Protein AF-A0A352DAN5-F1 (afdb_monomer_lite)

Secondary structure (DSSP, 8-state):
----EEEEEEE-TTS-EEEEEEEE-B-TTS-B---BGGGTB-S---SS-----HHHHHHHHHHHHHHHSTTPPPHHHHHHHHHHSS---------------------------HHHHHHHHHHHHHHHHHH-----

Structure (mmCIF, N/CA/C/O backbone):
data_AF-A0A352DAN5-F1
#
_entry.id   AF-A0A352DAN5-F1
#
loop_
_atom_site.group_PDB
_atom_site.id
_atom_site.type_symbol
_atom_site.label_atom_id
_atom_site.label_alt_id
_atom_site.label_comp_id
_atom_site.label_asym_id
_atom_site.label_entity_id
_atom_site.label_seq_id
_atom_site.pdbx_PDB_ins_code
_atom_site.Cartn_x
_atom_site.Cartn_y
_atom_site.Cartn_z
_atom_site.occupancy
_atom_site.B_iso_or_equiv
_atom_site.auth_seq_id
_atom_site.auth_comp_id
_atom_site.auth_asym_id
_atom_site.auth_atom_id
_atom_site.pdbx_PDB_model_num
ATOM 1 N N . PHE A 1 1 ? 7.147 -2.291 -6.836 1.00 78.88 1 PHE A N 1
ATOM 2 C CA . PHE A 1 1 ? 6.598 -2.236 -5.460 1.00 78.88 1 PHE A CA 1
ATOM 3 C C . PHE A 1 1 ? 5.934 -3.553 -5.059 1.00 78.88 1 PHE A C 1
ATOM 5 O O . PHE A 1 1 ? 6.450 -4.206 -4.166 1.00 78.88 1 PHE A O 1
ATOM 12 N N . GLY A 1 2 ? 4.859 -3.999 -5.727 1.00 85.62 2 GLY A N 1
ATOM 13 C CA . GLY A 1 2 ? 4.278 -5.331 -5.467 1.00 85.62 2 GLY A CA 1
ATOM 14 C C . GLY A 1 2 ? 3.644 -5.471 -4.077 1.00 85.62 2 GLY A C 1
ATOM 15 O O . GLY A 1 2 ? 3.797 -6.486 -3.400 1.00 85.62 2 GLY A O 1
ATOM 16 N N . LYS A 1 3 ? 2.951 -4.430 -3.605 1.00 91.44 3 LYS A N 1
ATOM 17 C CA . LYS A 1 3 ? 2.196 -4.490 -2.350 1.00 91.44 3 LYS A CA 1
ATOM 18 C C . LYS A 1 3 ? 0.782 -4.968 -2.644 1.00 91.44 3 LYS A C 1
ATOM 20 O O . LYS A 1 3 ? 0.068 -4.339 -3.412 1.00 91.44 3 LYS A O 1
ATOM 25 N N . ALA A 1 4 ? 0.400 -6.068 -2.008 1.00 92.19 4 ALA A N 1
ATOM 26 C CA . ALA A 1 4 ? -0.897 -6.707 -2.203 1.00 92.19 4 ALA A CA 1
ATOM 27 C C . ALA A 1 4 ? -1.596 -7.016 -0.875 1.00 92.19 4 ALA A C 1
ATOM 29 O O . ALA A 1 4 ? -2.535 -7.792 -0.851 1.00 92.19 4 ALA A O 1
ATOM 30 N N . SER A 1 5 ? -1.116 -6.480 0.247 1.00 93.44 5 SER A N 1
ATOM 31 C CA . SER A 1 5 ? -1.628 -6.786 1.584 1.00 93.44 5 SER A CA 1
ATOM 32 C C . SER A 1 5 ? -2.583 -5.702 2.079 1.00 93.44 5 SER A C 1
ATOM 34 O O . SER A 1 5 ? -2.231 -4.519 2.034 1.00 93.44 5 SER A O 1
ATOM 36 N N . VAL A 1 6 ? -3.721 -6.103 2.640 1.00 94.75 6 VAL A N 1
ATOM 37 C CA . VAL A 1 6 ? -4.631 -5.218 3.381 1.00 94.75 6 VAL A CA 1
ATOM 38 C C . VAL A 1 6 ? -4.270 -5.265 4.856 1.00 94.75 6 VAL A C 1
ATOM 40 O O . VAL A 1 6 ? -4.141 -6.348 5.427 1.00 94.75 6 VAL A O 1
ATOM 43 N N . GLN A 1 7 ? -4.112 -4.094 5.468 1.00 96.56 7 GLN A N 1
ATOM 44 C CA . GLN A 1 7 ? -3.773 -3.963 6.880 1.00 96.56 7 GLN A CA 1
ATOM 45 C C . GLN A 1 7 ? -4.901 -3.265 7.633 1.00 96.56 7 GLN A C 1
ATOM 47 O O . GLN A 1 7 ? -5.442 -2.279 7.141 1.00 96.56 7 GLN A O 1
ATOM 52 N N . SER A 1 8 ? -5.218 -3.770 8.823 1.00 96.94 8 SER A N 1
ATOM 53 C CA . SER A 1 8 ? -6.172 -3.168 9.755 1.00 96.94 8 SER A CA 1
ATOM 54 C C . SER A 1 8 ? -5.481 -2.842 11.077 1.00 96.94 8 SER A C 1
ATOM 56 O O . SER A 1 8 ? -4.543 -3.540 11.472 1.00 96.94 8 SER A O 1
ATOM 58 N N . MET A 1 9 ? -5.923 -1.774 11.742 1.00 96.50 9 MET A N 1
ATOM 59 C CA . MET A 1 9 ? -5.480 -1.415 13.089 1.00 96.50 9 MET A CA 1
ATOM 60 C C . MET A 1 9 ? -6.491 -1.922 14.111 1.00 96.50 9 MET A C 1
ATOM 62 O O . MET A 1 9 ? -7.658 -1.542 14.074 1.00 96.50 9 MET A O 1
ATOM 66 N N . ILE A 1 10 ? -6.027 -2.766 15.025 1.00 96.50 10 ILE A N 1
ATOM 67 C CA . ILE A 1 10 ? -6.820 -3.314 16.123 1.00 96.50 10 ILE A CA 1
ATOM 68 C C . ILE A 1 10 ? -6.357 -2.610 17.403 1.00 96.50 10 ILE A C 1
ATOM 70 O O . ILE A 1 10 ? -5.197 -2.790 17.776 1.00 96.50 10 ILE A O 1
ATOM 74 N N . PRO A 1 11 ? -7.192 -1.783 18.052 1.00 96.44 11 PRO A N 1
ATOM 75 C CA . PRO A 1 11 ? -6.818 -1.103 19.289 1.00 96.44 11 PRO A CA 1
ATOM 76 C C . PRO A 1 11 ? -6.749 -2.085 20.467 1.00 96.44 11 PRO A C 1
ATOM 78 O O . PRO A 1 11 ? -7.505 -3.056 20.521 1.00 96.44 11 PRO A O 1
ATOM 81 N N . LEU A 1 12 ? -5.852 -1.817 21.415 1.00 96.69 12 LEU A N 1
ATOM 82 C CA . LEU A 1 12 ? -5.653 -2.599 22.637 1.00 96.69 12 LEU A CA 1
ATOM 83 C C . LEU A 1 12 ? -6.078 -1.782 23.864 1.00 96.69 12 LEU A C 1
ATOM 85 O O . LEU A 1 12 ? -6.211 -0.557 23.816 1.00 96.69 12 LEU A O 1
ATOM 89 N N . SER A 1 13 ? -6.296 -2.469 24.988 1.00 96.06 13 SER A N 1
ATOM 90 C CA . SER A 1 13 ? -6.760 -1.864 26.246 1.00 96.06 13 SER A CA 1
ATOM 91 C C . SER A 1 13 ? -5.773 -0.862 26.853 1.00 96.06 13 SER A C 1
ATOM 93 O O . SER A 1 13 ? -6.167 0.010 27.621 1.00 96.06 13 SER A O 1
ATOM 95 N N . ASP A 1 14 ? -4.493 -0.967 26.506 1.00 95.75 14 ASP A N 1
ATOM 96 C CA . ASP A 1 14 ? -3.398 -0.118 26.981 1.00 95.75 14 ASP A CA 1
ATOM 97 C C . ASP A 1 14 ? -3.186 1.147 26.125 1.00 95.75 14 ASP A C 1
ATOM 99 O O . ASP A 1 14 ? -2.176 1.832 26.279 1.00 95.75 14 ASP A O 1
ATOM 103 N N . LYS A 1 15 ? -4.141 1.482 25.242 1.00 93.38 15 LYS A N 1
ATOM 104 C CA . LYS A 1 15 ? -4.066 2.578 24.252 1.00 93.38 15 LYS A CA 1
ATOM 105 C C . LYS A 1 15 ? -3.041 2.348 23.131 1.00 93.38 15 LYS A C 1
ATOM 107 O O . LYS A 1 15 ? -2.818 3.258 22.331 1.00 93.38 15 LYS A O 1
ATOM 112 N N . SER A 1 16 ? -2.441 1.161 23.036 1.00 96.00 16 SER A N 1
ATOM 113 C CA . SER A 1 16 ? -1.649 0.757 21.871 1.00 96.00 16 SER A CA 1
ATOM 114 C C . SER A 1 16 ? -2.549 0.217 20.744 1.00 96.00 16 SER A C 1
ATOM 116 O O . SER A 1 16 ? -3.766 0.083 20.902 1.00 96.00 16 SER A O 1
ATOM 118 N N . ALA A 1 17 ? -1.973 -0.065 19.571 1.00 96.19 17 ALA A N 1
ATOM 119 C CA . ALA A 1 17 ? -2.698 -0.659 18.448 1.00 96.19 17 ALA A CA 1
ATOM 120 C C . ALA A 1 17 ? -1.831 -1.666 17.681 1.00 96.19 17 ALA A C 1
ATOM 122 O O . ALA A 1 17 ? -0.659 -1.415 17.396 1.00 96.19 17 ALA A O 1
ATOM 123 N N . LEU A 1 18 ? -2.430 -2.790 17.289 1.00 96.44 18 LEU A N 1
ATOM 124 C CA . LEU A 1 18 ? -1.816 -3.803 16.439 1.00 96.44 18 LEU A CA 1
ATOM 125 C C . LEU A 1 18 ? -2.163 -3.544 14.976 1.00 96.44 18 LEU A C 1
ATOM 127 O O . LEU A 1 18 ? -3.333 -3.551 14.595 1.00 96.44 18 LEU A O 1
ATOM 131 N N . ARG A 1 19 ? -1.144 -3.377 14.128 1.00 96.81 19 ARG A N 1
ATOM 132 C CA . ARG A 1 19 ? -1.329 -3.330 12.674 1.00 96.81 19 ARG A CA 1
ATOM 133 C C . ARG A 1 19 ? -1.192 -4.731 12.091 1.00 96.81 19 ARG A C 1
ATOM 135 O O . ARG A 1 19 ? -0.080 -5.221 11.901 1.00 96.81 19 ARG A O 1
ATOM 142 N N . LEU A 1 20 ? -2.320 -5.358 11.779 1.00 96.38 20 LEU A N 1
ATOM 143 C CA . LEU A 1 20 ? -2.375 -6.738 11.307 1.00 96.38 20 LEU A CA 1
ATOM 144 C C . LEU A 1 20 ? -2.711 -6.803 9.817 1.00 96.38 20 LEU A C 1
ATOM 146 O O . LEU A 1 20 ? -3.587 -6.088 9.336 1.00 96.38 20 LEU A O 1
ATOM 150 N N . THR A 1 21 ? -2.031 -7.683 9.082 1.00 95.31 21 THR A N 1
ATOM 151 C CA . THR A 1 21 ? -2.400 -7.990 7.693 1.00 95.31 21 THR A CA 1
ATOM 152 C C . THR A 1 21 ? -3.531 -9.011 7.690 1.00 95.31 21 THR A C 1
ATOM 154 O O . THR A 1 21 ? -3.322 -10.138 8.125 1.00 95.31 21 THR A O 1
ATOM 157 N N . ILE A 1 22 ? -4.706 -8.623 7.195 1.00 96.06 22 ILE A N 1
ATOM 158 C CA . ILE A 1 22 ? -5.927 -9.446 7.259 1.00 96.06 22 ILE A CA 1
ATOM 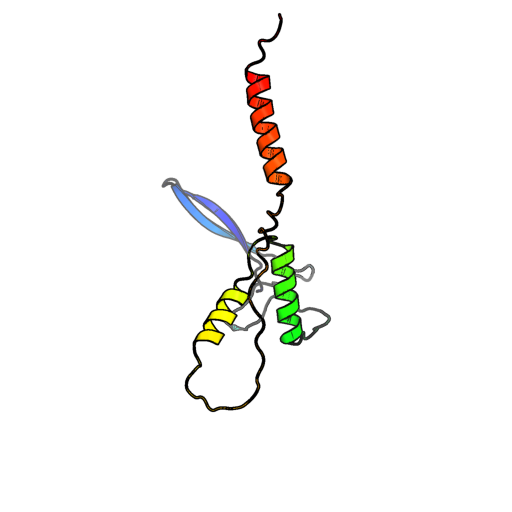159 C C . ILE A 1 22 ? -6.291 -10.102 5.926 1.00 96.06 22 ILE A C 1
ATOM 161 O O . ILE A 1 22 ? -6.995 -11.104 5.905 1.00 96.06 22 ILE A O 1
ATOM 165 N N . ALA A 1 23 ? -5.815 -9.555 4.806 1.00 94.44 23 ALA A N 1
ATOM 166 C CA . ALA A 1 23 ? -6.151 -10.062 3.481 1.00 94.44 23 ALA A CA 1
ATOM 167 C C . ALA A 1 23 ? -5.040 -9.792 2.463 1.00 94.44 23 ALA A C 1
ATOM 169 O O . ALA A 1 23 ? -4.144 -8.967 2.684 1.00 94.44 23 ALA A O 1
ATOM 170 N N . ARG A 1 24 ? -5.125 -10.494 1.330 1.00 93.00 24 ARG A N 1
ATOM 171 C CA . ARG A 1 24 ? -4.266 -10.308 0.159 1.00 93.00 24 ARG A CA 1
ATOM 172 C C . ARG A 1 24 ? -5.112 -10.092 -1.093 1.00 93.00 24 ARG A C 1
ATOM 174 O O . ARG A 1 24 ? -6.130 -10.752 -1.262 1.00 93.00 24 ARG A O 1
ATOM 181 N N . TYR A 1 25 ? -4.665 -9.193 -1.961 1.00 92.69 25 TYR A N 1
ATOM 182 C CA . TYR A 1 25 ? -5.238 -8.974 -3.282 1.00 92.69 25 TYR A CA 1
ATOM 183 C C . TYR A 1 25 ? -4.653 -9.955 -4.296 1.00 92.69 25 TYR A C 1
ATOM 185 O O . TYR A 1 25 ? -3.439 -10.176 -4.341 1.00 92.69 25 TYR A O 1
ATOM 193 N N . TYR A 1 26 ? -5.533 -10.488 -5.136 1.00 92.62 26 TYR A N 1
ATOM 194 C CA . TYR A 1 26 ? -5.210 -11.375 -6.245 1.00 92.62 26 TYR A CA 1
ATOM 195 C C . TYR A 1 26 ? -5.749 -10.774 -7.541 1.00 92.62 26 TYR A C 1
ATOM 197 O O . TYR A 1 26 ? -6.750 -10.055 -7.532 1.00 92.62 26 TYR A O 1
ATOM 205 N N . THR A 1 27 ? -5.081 -11.051 -8.657 1.00 93.31 27 THR A N 1
ATOM 206 C CA . THR A 1 27 ? -5.619 -10.723 -9.983 1.00 93.31 27 THR A CA 1
ATOM 207 C C . THR A 1 27 ? -6.848 -11.591 -10.292 1.00 93.31 27 THR A C 1
ATOM 209 O O . THR A 1 27 ? -7.014 -12.643 -9.671 1.00 93.31 27 THR A O 1
ATOM 212 N N . PRO A 1 28 ? -7.680 -11.235 -11.292 1.00 94.50 28 PRO A N 1
ATOM 213 C CA . PRO A 1 28 ? -8.782 -12.094 -11.745 1.00 94.50 28 PRO A CA 1
ATOM 214 C C . PRO A 1 28 ? -8.338 -13.506 -12.159 1.00 94.50 28 PRO A C 1
ATOM 216 O O . PRO A 1 28 ? -9.086 -14.464 -12.018 1.00 94.50 28 PRO A O 1
ATOM 219 N N . SER A 1 29 ? -7.090 -13.651 -12.611 1.00 92.25 29 SER A N 1
ATOM 220 C CA . SER A 1 29 ? -6.450 -14.937 -12.908 1.00 92.25 29 SER A CA 1
ATOM 221 C C . SER A 1 29 ? -5.956 -15.708 -11.673 1.00 92.25 29 SER A C 1
ATOM 223 O O . SER A 1 29 ? -5.306 -16.739 -11.819 1.00 92.25 29 SER A O 1
ATOM 225 N N . GLY A 1 30 ? -6.205 -15.214 -10.456 1.00 90.19 30 GLY A N 1
ATOM 226 C CA . GLY A 1 30 ? -5.786 -15.847 -9.203 1.00 90.19 30 GLY A CA 1
ATOM 227 C C . GLY A 1 30 ? -4.297 -15.691 -8.868 1.00 90.19 30 GLY A C 1
ATOM 228 O O . GLY A 1 30 ? -3.808 -16.316 -7.928 1.00 90.19 30 GLY A O 1
ATOM 229 N N . ARG A 1 31 ? -3.547 -14.854 -9.597 1.00 89.88 31 ARG A N 1
ATOM 230 C CA . ARG A 1 31 ? -2.121 -14.604 -9.333 1.00 89.88 31 ARG A CA 1
ATOM 231 C C . ARG A 1 31 ? -1.956 -13.589 -8.198 1.00 89.88 31 ARG A C 1
ATOM 233 O O . ARG A 1 31 ? -2.550 -12.513 -8.211 1.00 89.88 31 ARG A O 1
ATOM 240 N N . SER A 1 32 ? -1.090 -13.907 -7.234 1.00 89.06 32 SER A N 1
ATOM 241 C CA . SER A 1 32 ? -0.639 -12.943 -6.224 1.00 89.06 32 SER A CA 1
ATOM 242 C C . SER A 1 32 ? 0.334 -11.947 -6.854 1.00 89.06 32 SER A C 1
ATOM 244 O O . SER A 1 32 ? 1.305 -12.338 -7.503 1.00 89.06 32 SER A O 1
ATOM 246 N N . ILE A 1 33 ? 0.092 -10.655 -6.636 1.00 90.81 33 ILE A N 1
ATOM 247 C CA . ILE A 1 33 ? 1.016 -9.579 -7.037 1.00 90.81 33 ILE A CA 1
ATOM 248 C C . ILE A 1 33 ? 1.961 -9.179 -5.899 1.00 90.81 33 ILE A C 1
ATOM 250 O O . ILE A 1 33 ? 2.739 -8.233 -6.052 1.00 90.81 33 ILE A O 1
ATOM 254 N N . HIS A 1 34 ? 1.884 -9.863 -4.752 1.00 92.12 34 HIS A N 1
ATOM 255 C CA . HIS A 1 34 ? 2.769 -9.587 -3.631 1.00 92.12 34 HIS A CA 1
ATOM 256 C C . HIS A 1 34 ? 4.222 -9.871 -4.017 1.00 92.12 34 HIS A C 1
ATOM 258 O O . HIS A 1 34 ? 4.501 -10.848 -4.707 1.00 92.12 34 HIS A O 1
ATOM 264 N N . ARG A 1 35 ? 5.137 -8.992 -3.611 1.00 89.19 35 ARG A N 1
ATOM 265 C CA . ARG A 1 35 ? 6.554 -9.129 -3.927 1.00 89.19 35 ARG A CA 1
ATOM 266 C C . ARG A 1 35 ? 7.192 -10.212 -3.064 1.00 89.19 35 ARG A C 1
ATOM 268 O O . ARG A 1 35 ? 7.243 -10.077 -1.846 1.00 89.19 35 ARG A O 1
ATOM 275 N N . ASP A 1 36 ? 7.763 -11.208 -3.726 1.00 86.38 36 ASP A N 1
ATOM 276 C CA . ASP A 1 36 ? 8.624 -12.208 -3.111 1.00 86.38 36 ASP A CA 1
ATOM 277 C C . ASP A 1 36 ? 10.083 -11.761 -3.253 1.00 86.38 36 ASP A C 1
ATOM 279 O O . ASP A 1 36 ? 10.690 -11.877 -4.320 1.00 86.38 36 ASP A O 1
ATOM 283 N N . GLU A 1 37 ? 10.668 -11.247 -2.170 1.00 83.69 37 GLU A N 1
ATOM 284 C CA . GLU A 1 37 ? 12.031 -10.689 -2.179 1.00 83.69 37 GLU A CA 1
ATOM 285 C C . GLU A 1 37 ? 13.091 -11.723 -2.572 1.00 83.69 37 GLU A C 1
ATOM 287 O O . GLU A 1 37 ? 13.997 -11.423 -3.343 1.00 83.69 37 GLU A O 1
ATOM 292 N N . LYS A 1 38 ? 12.928 -12.976 -2.128 1.00 85.12 38 LYS A N 1
ATOM 293 C CA . LYS A 1 38 ? 13.866 -14.070 -2.433 1.00 85.12 38 LYS A CA 1
ATOM 294 C C . LYS A 1 38 ? 13.954 -14.395 -3.923 1.00 85.12 38 LYS A C 1
ATOM 296 O O . LYS A 1 38 ? 14.985 -14.871 -4.380 1.00 85.12 38 LYS A O 1
ATOM 301 N N . LYS A 1 39 ? 12.866 -14.185 -4.664 1.00 82.62 39 LYS A N 1
ATOM 302 C CA . LYS A 1 39 ? 12.778 -14.523 -6.091 1.00 82.62 39 LYS A CA 1
ATOM 303 C C . LYS A 1 39 ? 12.782 -13.281 -6.982 1.00 82.62 39 LYS A C 1
ATOM 305 O O . LYS A 1 39 ? 12.682 -13.408 -8.197 1.00 82.62 39 LYS A O 1
ATOM 310 N N . ASN A 1 40 ? 12.844 -12.082 -6.388 1.00 79.06 40 ASN A N 1
ATOM 311 C CA . ASN A 1 40 ? 12.618 -10.802 -7.065 1.00 79.06 40 ASN A CA 1
ATOM 312 C C . ASN A 1 40 ? 11.391 -10.811 -7.997 1.00 79.06 40 ASN A C 1
ATOM 314 O O . ASN A 1 40 ? 11.329 -10.073 -8.976 1.00 79.06 40 ASN A O 1
ATOM 318 N N . THR A 1 41 ? 10.398 -11.644 -7.685 1.00 80.38 41 THR A N 1
ATOM 319 C CA . THR A 1 41 ? 9.199 -11.836 -8.502 1.00 80.38 41 THR A CA 1
ATOM 320 C C . THR A 1 41 ? 8.015 -11.170 -7.812 1.00 80.38 41 THR A C 1
ATOM 322 O O . THR A 1 41 ? 7.964 -11.085 -6.585 1.00 80.38 41 THR A O 1
ATOM 325 N N . GLY A 1 42 ? 7.061 -10.666 -8.590 1.00 85.19 42 GLY A N 1
ATOM 326 C CA . GLY A 1 42 ? 5.847 -10.030 -8.078 1.00 85.19 42 GLY A CA 1
ATOM 327 C C . GLY A 1 42 ? 5.541 -8.715 -8.783 1.00 85.19 42 GLY A C 1
ATOM 328 O O . GLY A 1 42 ? 6.215 -8.325 -9.733 1.00 85.19 42 GLY A O 1
ATOM 329 N N . GLY A 1 43 ? 4.499 -8.027 -8.323 1.00 88.31 43 GLY A N 1
ATOM 330 C CA . GLY A 1 43 ? 3.957 -6.866 -9.019 1.00 88.31 43 GLY A CA 1
ATOM 331 C C . GLY A 1 43 ? 3.225 -7.220 -10.317 1.00 88.31 43 GLY A C 1
ATOM 332 O O . GLY A 1 43 ? 2.972 -8.389 -10.627 1.00 88.31 43 GLY A O 1
ATOM 333 N N . ILE A 1 44 ? 2.859 -6.166 -11.041 1.00 89.12 44 ILE A N 1
ATOM 334 C CA . ILE A 1 44 ? 2.178 -6.229 -12.333 1.00 89.12 44 ILE A CA 1
ATOM 335 C C . ILE A 1 44 ? 3.207 -5.879 -13.402 1.00 89.12 44 ILE A C 1
ATOM 337 O O . ILE A 1 44 ? 3.902 -4.871 -13.285 1.00 89.12 44 ILE A O 1
ATOM 341 N N . THR A 1 45 ? 3.313 -6.737 -14.408 1.00 88.31 45 THR A N 1
ATOM 342 C CA . THR A 1 45 ? 4.126 -6.507 -15.602 1.00 88.31 45 THR A CA 1
ATOM 343 C C . THR A 1 45 ? 3.279 -5.748 -16.619 1.00 88.31 45 THR A C 1
ATOM 345 O O . THR A 1 45 ? 2.169 -6.210 -16.891 1.00 88.31 45 THR A O 1
ATOM 348 N N . PRO A 1 46 ? 3.740 -4.600 -17.142 1.00 90.19 46 PRO A N 1
ATOM 349 C CA . PRO A 1 46 ? 3.022 -3.902 -18.199 1.00 90.19 46 PRO A CA 1
ATOM 350 C C . PRO A 1 46 ? 3.092 -4.713 -19.495 1.00 90.19 46 PRO A C 1
ATOM 352 O O . PRO A 1 46 ? 4.083 -5.394 -19.750 1.00 90.19 46 PRO A O 1
ATOM 355 N N . ASP A 1 47 ? 2.065 -4.603 -20.330 1.00 91.25 47 ASP A N 1
ATOM 356 C CA . ASP A 1 47 ? 2.060 -5.262 -21.640 1.00 91.25 47 ASP A CA 1
ATOM 357 C C . ASP A 1 47 ? 3.072 -4.621 -22.604 1.00 91.25 47 ASP A C 1
ATOM 359 O O . ASP A 1 47 ? 3.629 -5.286 -23.473 1.00 91.25 47 ASP A O 1
ATOM 363 N N . ILE A 1 48 ? 3.335 -3.320 -22.433 1.00 92.69 48 ILE A N 1
ATOM 364 C CA . ILE A 1 48 ? 4.283 -2.547 -23.237 1.00 92.69 48 ILE A CA 1
ATOM 365 C C . ILE A 1 48 ? 5.247 -1.828 -22.295 1.00 92.69 48 ILE A C 1
ATOM 367 O O . ILE A 1 48 ? 4.857 -0.941 -21.533 1.00 92.69 48 ILE A O 1
ATOM 371 N N . GLU A 1 49 ? 6.524 -2.194 -22.363 1.00 89.31 49 GLU A N 1
ATOM 372 C CA . GLU A 1 49 ? 7.584 -1.522 -21.618 1.00 89.31 49 GLU A CA 1
ATOM 373 C C . GLU A 1 49 ? 8.117 -0.321 -22.403 1.00 89.31 49 GLU A C 1
ATOM 375 O O . GLU A 1 49 ? 8.816 -0.465 -23.407 1.00 89.31 49 GLU A O 1
ATOM 380 N N . ILE A 1 50 ? 7.814 0.884 -21.921 1.00 90.00 50 ILE A N 1
ATOM 381 C CA . ILE A 1 50 ? 8.351 2.128 -22.476 1.00 90.00 50 ILE A CA 1
ATOM 382 C C . ILE A 1 50 ? 9.553 2.538 -21.629 1.00 90.00 50 ILE A C 1
ATOM 384 O O . ILE A 1 50 ? 9.410 2.973 -20.487 1.00 90.00 50 ILE A O 1
ATOM 388 N N . LYS A 1 51 ? 10.757 2.396 -22.188 1.00 88.50 51 LYS A N 1
ATOM 389 C CA . LYS A 1 51 ? 11.987 2.849 -21.532 1.00 88.50 51 LYS A CA 1
ATOM 390 C C . LYS A 1 51 ? 12.114 4.354 -21.712 1.00 88.50 51 LYS A C 1
ATOM 392 O O . LYS A 1 51 ? 12.403 4.834 -22.805 1.00 88.50 51 LYS A O 1
ATOM 397 N N . VAL A 1 52 ? 11.882 5.092 -20.635 1.00 87.44 52 VAL A N 1
ATOM 398 C CA . VAL A 1 52 ? 12.048 6.544 -20.624 1.00 87.44 52 VAL A CA 1
ATOM 399 C C . VAL A 1 52 ? 13.538 6.856 -20.444 1.00 87.44 52 VAL A C 1
ATOM 401 O O . VAL A 1 52 ? 14.154 6.332 -19.515 1.00 87.44 52 VAL A O 1
ATOM 404 N N . PRO A 1 53 ? 14.161 7.671 -21.314 1.00 90.50 53 PRO A N 1
ATOM 405 C CA . PRO A 1 53 ? 15.529 8.117 -21.085 1.00 90.50 53 PRO A CA 1
ATOM 406 C C . PRO A 1 53 ? 15.590 9.014 -19.839 1.00 90.50 53 PRO A C 1
ATOM 408 O O . PRO A 1 53 ? 14.675 9.798 -19.585 1.00 90.50 53 PRO A O 1
ATOM 411 N N . LEU A 1 54 ? 16.699 8.940 -19.095 1.00 86.00 54 LEU A N 1
ATOM 412 C CA . LEU A 1 54 ? 16.907 9.645 -17.815 1.00 86.00 54 LEU A CA 1
ATOM 413 C C . LEU A 1 54 ? 16.577 11.147 -17.873 1.00 86.00 54 LEU A C 1
ATOM 415 O O . LEU A 1 54 ? 16.098 11.736 -16.907 1.00 86.00 54 LEU A O 1
ATOM 419 N N . GLU A 1 55 ? 16.837 11.781 -19.013 1.00 86.38 55 GLU A N 1
ATOM 420 C CA . GLU A 1 55 ? 16.601 13.209 -19.219 1.00 86.38 55 GLU A CA 1
ATOM 421 C C . GLU A 1 55 ? 15.109 13.559 -19.310 1.00 86.38 55 GLU A C 1
ATOM 423 O O . GLU A 1 55 ? 14.681 14.607 -18.827 1.00 86.38 55 GLU A O 1
ATOM 428 N N . VAL A 1 56 ? 14.303 12.657 -19.872 1.00 86.44 56 VAL A N 1
ATOM 429 C CA . VAL A 1 56 ? 12.842 12.795 -19.932 1.00 86.44 56 VAL A CA 1
ATOM 430 C C . VAL A 1 56 ? 12.224 12.454 -18.579 1.00 86.44 56 VAL A C 1
ATOM 432 O O . VAL A 1 56 ? 11.328 13.162 -18.130 1.00 86.44 56 VAL A O 1
ATOM 435 N N . GLU A 1 57 ? 12.744 11.443 -17.882 1.00 85.69 57 GLU A N 1
ATOM 436 C CA . GLU A 1 57 ? 12.283 11.073 -16.537 1.00 85.69 57 GLU A CA 1
ATOM 437 C C . GLU A 1 57 ? 12.439 12.236 -15.542 1.00 85.69 57 GLU A C 1
ATOM 439 O O . GLU A 1 57 ? 11.502 12.565 -14.814 1.00 85.69 57 GLU A O 1
ATOM 444 N N . ARG A 1 58 ? 13.580 12.938 -15.578 1.00 85.75 58 ARG A N 1
ATOM 445 C CA . ARG A 1 58 ? 13.807 14.142 -14.759 1.00 85.75 58 ARG A CA 1
ATOM 446 C C . ARG A 1 58 ? 12.802 15.256 -15.044 1.00 85.75 58 ARG A C 1
ATOM 448 O O . ARG A 1 58 ? 12.305 15.867 -14.103 1.00 85.75 58 ARG A O 1
ATOM 455 N N . LYS A 1 59 ? 12.491 15.511 -16.319 1.00 86.38 59 LYS A N 1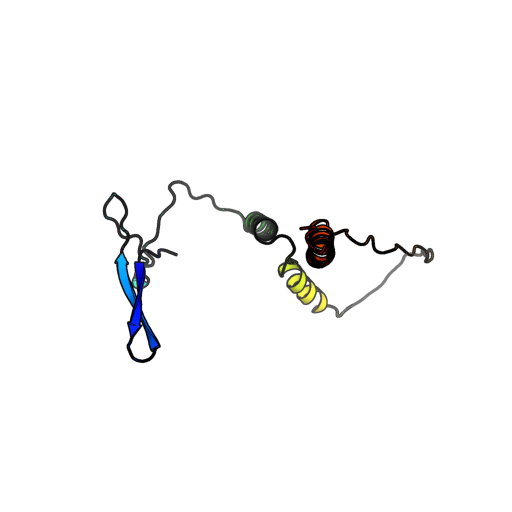
ATOM 456 C CA . LYS A 1 59 ? 11.506 16.532 -16.713 1.00 86.38 59 LYS A CA 1
ATOM 457 C C . LYS A 1 59 ? 10.096 16.168 -16.242 1.00 86.38 59 LYS A C 1
ATOM 459 O O . LYS A 1 59 ? 9.392 17.024 -15.721 1.00 86.38 59 LYS A O 1
ATOM 464 N N . LEU A 1 60 ? 9.709 14.897 -16.369 1.00 86.00 60 LEU A N 1
ATOM 465 C CA . LEU A 1 60 ? 8.408 14.405 -15.905 1.00 86.00 60 LEU A CA 1
ATOM 466 C C . LEU A 1 60 ? 8.256 14.517 -14.383 1.00 86.00 60 LEU A C 1
ATOM 468 O O . LEU A 1 60 ? 7.189 14.894 -13.904 1.00 86.00 60 LEU A O 1
ATOM 472 N N . LEU A 1 61 ? 9.319 14.231 -13.625 1.00 83.88 61 LEU A N 1
ATOM 473 C CA . LEU A 1 61 ? 9.322 14.404 -12.171 1.00 83.88 61 LEU A CA 1
ATOM 474 C C . LEU A 1 61 ? 9.168 15.875 -11.769 1.00 83.88 61 LEU A C 1
ATOM 476 O O . LEU A 1 61 ? 8.331 16.177 -10.924 1.00 83.88 61 LEU A O 1
ATOM 480 N N . GLN A 1 62 ? 9.912 16.785 -12.410 1.00 83.31 62 GLN A N 1
ATOM 481 C CA . GLN A 1 62 ? 9.790 18.232 -12.170 1.00 83.31 62 GLN A CA 1
ATOM 482 C C . GLN A 1 62 ? 8.362 18.726 -12.437 1.00 83.31 62 GLN A C 1
ATOM 484 O O . GLN A 1 62 ? 7.782 19.423 -11.609 1.00 83.31 62 GLN A O 1
ATOM 489 N N . GLN A 1 63 ? 7.768 18.295 -13.552 1.00 83.00 63 GLN A N 1
ATOM 490 C CA . GLN A 1 63 ? 6.394 18.645 -13.905 1.00 83.00 63 GLN A CA 1
ATOM 491 C C . GLN A 1 63 ? 5.368 18.083 -12.902 1.00 83.00 63 GLN A C 1
ATOM 493 O O . GLN A 1 63 ? 4.385 18.746 -12.574 1.00 83.00 63 GLN A O 1
ATOM 498 N N . ALA A 1 64 ? 5.575 16.861 -12.403 1.00 81.50 64 ALA A N 1
ATOM 499 C CA . ALA A 1 64 ? 4.687 16.252 -11.415 1.00 81.50 64 ALA A CA 1
ATOM 500 C C . ALA A 1 64 ? 4.741 16.975 -10.057 1.00 81.50 64 ALA A C 1
ATOM 502 O O . ALA A 1 64 ? 3.701 17.144 -9.419 1.00 81.50 64 ALA A O 1
ATOM 503 N N . GLU A 1 65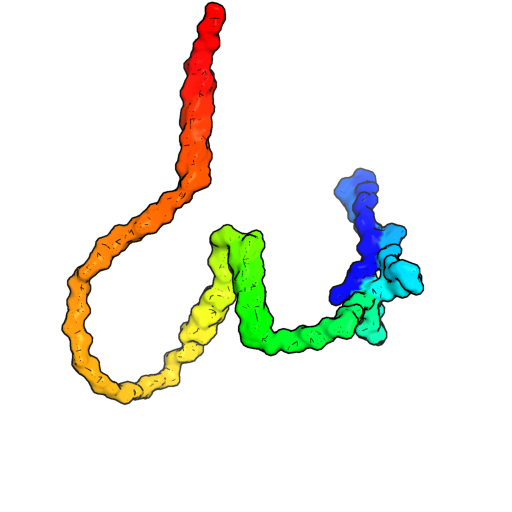 ? 5.923 17.416 -9.620 1.00 75.69 65 GLU A N 1
ATOM 504 C CA . GLU A 1 65 ? 6.077 18.203 -8.390 1.00 75.69 65 GLU A CA 1
ATOM 505 C C . GLU A 1 65 ? 5.364 19.556 -8.486 1.00 75.69 65 GLU A C 1
ATOM 507 O O . GLU A 1 65 ? 4.641 19.928 -7.558 1.00 75.69 65 GLU A O 1
ATOM 512 N N . GLU A 1 66 ? 5.495 20.237 -9.626 1.00 75.00 66 GLU A N 1
ATOM 513 C CA . GLU A 1 66 ? 4.823 21.511 -9.901 1.00 75.00 66 GLU A CA 1
ATOM 514 C C . GLU A 1 66 ? 3.290 21.373 -9.875 1.00 75.00 66 GLU A C 1
ATOM 516 O O . GLU A 1 66 ? 2.596 22.221 -9.314 1.00 75.00 66 GLU A O 1
ATOM 521 N N . PHE A 1 67 ? 2.754 20.274 -10.420 1.00 69.69 67 PHE A N 1
ATOM 522 C CA . PHE A 1 67 ? 1.308 20.051 -10.510 1.00 69.69 67 PHE A CA 1
ATOM 523 C C . PHE A 1 67 ? 0.664 19.622 -9.180 1.00 69.69 67 PHE A C 1
ATOM 525 O O . PHE A 1 67 ? -0.447 20.049 -8.865 1.00 69.69 67 PHE A O 1
ATOM 532 N N . TYR A 1 68 ? 1.327 18.763 -8.395 1.00 66.88 68 TYR A N 1
ATOM 533 C CA . TYR A 1 68 ? 0.755 18.217 -7.153 1.00 66.88 68 TYR A CA 1
ATOM 534 C C . TYR A 1 68 ? 1.006 19.088 -5.917 1.00 66.88 68 TYR A C 1
ATOM 536 O O . TYR A 1 68 ? 0.262 18.981 -4.940 1.00 66.88 68 TYR A O 1
ATOM 544 N N . TYR A 1 69 ? 2.027 19.946 -5.941 1.00 69.62 69 TYR A N 1
ATOM 545 C CA . TYR A 1 69 ? 2.338 20.869 -4.849 1.00 69.62 69 TYR A CA 1
ATOM 546 C C . TYR A 1 69 ? 2.655 22.269 -5.390 1.00 69.62 69 TYR A C 1
ATOM 548 O O . TYR A 1 69 ? 3.793 22.729 -5.250 1.00 69.62 69 TYR A O 1
ATOM 556 N N . PRO A 1 70 ? 1.667 22.971 -5.978 1.00 58.28 70 PRO A N 1
ATOM 557 C CA . PRO A 1 70 ? 1.888 24.325 -6.467 1.00 58.28 70 PRO A CA 1
ATOM 558 C C . PRO A 1 70 ? 2.395 25.211 -5.316 1.00 58.28 70 PRO A C 1
ATOM 560 O O . PRO A 1 70 ? 1.774 25.285 -4.256 1.00 58.28 70 PRO A O 1
ATOM 563 N N . GLY A 1 71 ? 3.561 25.837 -5.506 1.00 63.97 71 GLY A N 1
ATOM 564 C CA . GLY A 1 71 ? 4.169 26.759 -4.538 1.00 63.97 71 GLY A CA 1
ATOM 565 C C . GLY A 1 71 ? 5.219 26.167 -3.589 1.00 63.97 71 GLY A C 1
ATOM 566 O O . GLY A 1 71 ? 5.763 26.909 -2.773 1.00 63.97 71 GLY A O 1
ATOM 567 N N . LYS A 1 72 ? 5.562 24.873 -3.679 1.00 64.00 72 LYS A N 1
ATOM 568 C CA . LYS A 1 72 ? 6.817 24.383 -3.079 1.00 64.00 72 LYS A CA 1
ATOM 569 C C . LYS A 1 72 ? 7.952 24.588 -4.071 1.00 64.00 72 LYS A C 1
ATOM 571 O O . LYS A 1 72 ? 7.935 23.999 -5.146 1.00 64.00 72 LYS A O 1
ATOM 576 N N . GLU A 1 73 ? 8.941 25.396 -3.701 1.00 55.72 73 GLU A N 1
ATOM 577 C CA . GLU A 1 73 ? 10.162 25.513 -4.497 1.00 55.72 73 GLU A CA 1
ATOM 578 C C . GLU A 1 73 ? 10.798 24.122 -4.677 1.00 55.72 73 GLU A C 1
ATOM 580 O O . GLU A 1 73 ? 10.901 23.357 -3.705 1.00 55.72 73 GLU A O 1
ATOM 585 N N . PRO A 1 74 ? 11.190 23.745 -5.907 1.00 56.91 74 PRO A N 1
ATOM 586 C CA . PRO A 1 74 ? 11.749 22.430 -6.162 1.00 56.91 74 PRO A CA 1
ATOM 587 C C . PRO A 1 74 ? 13.082 22.302 -5.423 1.00 56.91 74 PRO A C 1
ATOM 589 O O . PRO A 1 74 ? 14.047 23.005 -5.721 1.00 56.91 74 PRO A O 1
ATOM 592 N N . LYS A 1 75 ? 13.171 21.340 -4.497 1.00 58.47 75 LYS A N 1
ATOM 593 C CA . LYS A 1 75 ? 14.406 21.022 -3.747 1.00 58.47 75 LYS A CA 1
ATOM 594 C C . LYS A 1 75 ? 15.606 20.726 -4.659 1.00 58.47 75 LYS A C 1
ATOM 596 O O . LYS A 1 75 ? 16.753 20.876 -4.247 1.00 58.47 75 LYS A O 1
ATOM 601 N N . ALA A 1 76 ? 15.348 20.344 -5.911 1.00 57.16 76 ALA A N 1
ATOM 602 C CA . ALA A 1 76 ? 16.368 20.137 -6.932 1.00 57.16 76 ALA A CA 1
ATOM 603 C C . ALA A 1 76 ? 17.165 21.415 -7.276 1.00 57.16 76 ALA A C 1
ATOM 605 O O . ALA A 1 76 ? 18.337 21.308 -7.640 1.00 57.16 76 ALA A O 1
ATOM 606 N N . ALA A 1 77 ? 16.572 22.608 -7.141 1.00 54.75 77 ALA A N 1
ATOM 607 C CA . ALA A 1 77 ? 17.280 23.875 -7.336 1.00 54.75 77 ALA A CA 1
ATOM 608 C C . ALA A 1 77 ? 18.319 24.111 -6.224 1.00 54.75 77 ALA A C 1
ATOM 610 O O . ALA A 1 77 ? 19.464 24.452 -6.513 1.00 54.75 77 ALA A O 1
ATOM 611 N N . GLU A 1 78 ? 17.958 23.808 -4.975 1.00 50.00 78 GLU A N 1
ATOM 612 C CA . GLU A 1 78 ? 18.822 23.956 -3.796 1.00 50.00 78 GLU A CA 1
ATOM 613 C C . GLU A 1 78 ? 20.030 22.993 -3.834 1.00 50.00 78 GLU A C 1
ATOM 615 O O . GLU A 1 78 ? 21.151 23.329 -3.440 1.00 50.00 78 GLU A O 1
ATOM 620 N N . GLU A 1 79 ? 19.824 21.778 -4.351 1.00 53.75 79 GLU A N 1
ATOM 621 C CA . GLU A 1 79 ? 20.870 20.753 -4.459 1.00 53.75 79 GLU A CA 1
ATOM 622 C C . GLU A 1 79 ? 21.818 20.998 -5.651 1.00 53.75 79 GLU A C 1
ATOM 624 O O . GLU A 1 79 ? 23.024 20.733 -5.565 1.00 53.75 79 GLU A O 1
ATOM 629 N N . ALA A 1 80 ? 21.300 21.561 -6.750 1.00 55.75 80 ALA A N 1
ATOM 630 C CA . ALA A 1 80 ? 22.101 22.006 -7.890 1.00 55.75 80 ALA A CA 1
ATOM 631 C C . ALA A 1 80 ? 22.957 23.240 -7.550 1.00 55.75 80 ALA A C 1
ATOM 633 O O . ALA A 1 80 ? 24.087 23.358 -8.032 1.00 55.75 80 ALA A O 1
ATOM 634 N N . GLU A 1 81 ? 22.463 24.127 -6.685 1.00 54.97 81 GLU A N 1
ATOM 635 C CA . GLU A 1 81 ? 23.204 25.297 -6.212 1.00 54.97 81 GLU A CA 1
ATOM 636 C C . GLU A 1 81 ? 24.348 24.903 -5.260 1.00 54.97 81 GLU A C 1
ATOM 638 O O . GLU A 1 81 ? 25.483 25.356 -5.434 1.00 54.97 81 GLU A O 1
ATOM 643 N N . LYS A 1 82 ? 24.117 23.945 -4.348 1.00 53.28 82 LYS A N 1
ATOM 644 C CA . LYS A 1 82 ? 25.169 23.392 -3.468 1.00 53.28 82 LYS A CA 1
ATOM 645 C C . LYS A 1 82 ? 26.286 22.679 -4.235 1.00 53.28 82 LYS A C 1
ATOM 647 O O . LYS A 1 82 ? 27.448 22.789 -3.848 1.00 53.28 82 LYS A O 1
ATOM 652 N N . LYS A 1 83 ? 25.976 22.006 -5.350 1.00 51.09 83 LYS A N 1
ATOM 653 C CA . LYS A 1 83 ? 27.001 21.405 -6.230 1.00 51.09 83 LYS A CA 1
ATOM 654 C C . LYS A 1 83 ? 27.791 22.442 -7.033 1.00 51.09 83 LYS A C 1
ATOM 656 O O . LYS A 1 83 ? 28.949 22.196 -7.347 1.00 51.09 83 LYS A O 1
ATOM 661 N N . ARG A 1 84 ? 27.208 23.608 -7.327 1.00 47.78 84 ARG A N 1
ATOM 662 C CA . ARG A 1 84 ? 27.881 24.706 -8.045 1.00 47.78 84 ARG A CA 1
ATOM 663 C C . ARG A 1 84 ? 28.833 25.533 -7.175 1.00 47.78 84 ARG A C 1
ATOM 665 O O . ARG A 1 84 ? 29.727 26.172 -7.725 1.00 47.78 84 ARG A O 1
ATOM 672 N N . LEU A 1 85 ? 28.680 25.519 -5.849 1.00 44.75 85 LEU A N 1
ATOM 673 C CA . LEU A 1 85 ? 29.579 26.226 -4.923 1.00 44.75 85 LEU A CA 1
ATOM 674 C C . LEU A 1 85 ? 30.805 25.411 -4.460 1.00 44.75 85 LEU A C 1
ATOM 676 O O . LEU A 1 85 ? 31.676 25.974 -3.804 1.00 44.75 85 LEU A O 1
ATOM 680 N N . GLY A 1 86 ? 30.903 24.120 -4.799 1.00 41.44 86 GLY A N 1
ATOM 681 C CA . GLY A 1 86 ? 31.979 23.233 -4.330 1.00 41.44 86 GLY A CA 1
ATOM 682 C C . GLY A 1 86 ? 33.259 23.202 -5.175 1.00 41.44 86 GLY A C 1
ATOM 683 O O . GLY A 1 86 ? 34.221 22.560 -4.769 1.00 41.44 86 GLY A O 1
ATOM 684 N N . GLU A 1 87 ? 33.304 23.868 -6.331 1.00 41.44 87 GLU A N 1
ATOM 6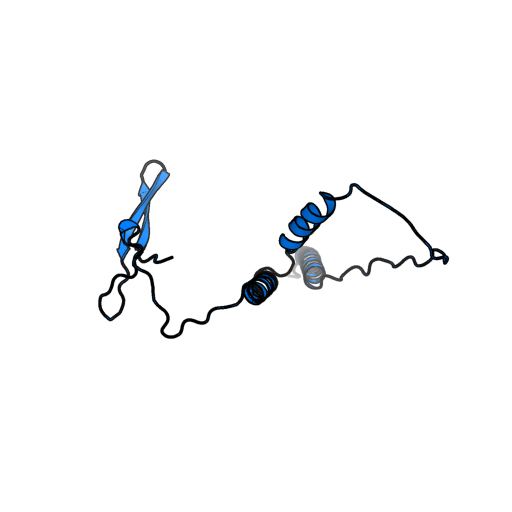85 C CA . GLU A 1 87 ? 34.408 23.698 -7.285 1.00 41.44 87 GLU A CA 1
ATOM 686 C C . GLU A 1 87 ? 34.840 25.042 -7.893 1.00 41.44 87 GLU A C 1
ATOM 688 O O . GLU A 1 87 ? 34.424 25.432 -8.982 1.00 41.44 87 GLU A O 1
ATOM 693 N N . LYS A 1 88 ? 35.671 25.794 -7.157 1.00 31.88 88 LYS A N 1
ATOM 694 C CA . LYS A 1 88 ? 36.457 26.915 -7.700 1.00 31.88 88 LYS A CA 1
ATOM 695 C C . LYS A 1 88 ? 37.844 26.978 -7.052 1.00 31.88 88 LYS A C 1
ATOM 697 O O . LYS A 1 88 ? 38.057 27.716 -6.097 1.00 31.88 88 LYS A O 1
ATOM 702 N N . THR A 1 89 ? 38.807 26.287 -7.653 1.00 26.64 89 THR A N 1
ATOM 703 C CA . THR A 1 89 ? 40.225 26.678 -7.623 1.00 26.64 89 THR A CA 1
ATOM 704 C C . THR A 1 89 ? 40.826 26.487 -9.009 1.00 26.64 89 THR A C 1
ATOM 706 O O . THR A 1 89 ? 41.165 25.378 -9.402 1.00 26.64 89 THR A O 1
ATOM 709 N N . SER A 1 90 ? 40.925 27.592 -9.751 1.00 28.97 90 SER A N 1
ATOM 710 C CA . SER A 1 90 ? 42.047 28.010 -10.615 1.00 28.97 90 SER A CA 1
ATOM 711 C C . SER A 1 90 ? 41.541 28.967 -11.706 1.00 28.97 90 SER A C 1
ATOM 713 O O . SER A 1 90 ? 40.586 28.689 -12.422 1.00 28.97 90 SER A O 1
ATOM 715 N N . VAL A 1 91 ? 42.161 30.147 -11.770 1.00 31.33 91 VAL A N 1
ATOM 716 C CA . VAL A 1 91 ? 42.012 31.169 -12.828 1.00 31.33 91 VAL A CA 1
ATOM 717 C C . VAL A 1 91 ? 43.201 30.989 -13.792 1.00 31.33 91 VAL A C 1
ATOM 719 O O . VAL A 1 91 ? 44.241 30.516 -13.325 1.00 31.33 91 VAL A O 1
ATOM 722 N N . PRO A 1 92 ? 43.102 31.322 -15.097 1.00 36.19 92 PRO A N 1
ATOM 723 C CA . PRO A 1 92 ? 43.529 32.658 -15.579 1.00 36.19 92 PRO A CA 1
ATOM 724 C C . PRO A 1 92 ? 42.564 33.284 -16.631 1.00 36.19 92 PRO A C 1
ATOM 726 O O . PRO A 1 92 ? 41.844 32.561 -17.307 1.00 36.19 92 PRO A O 1
ATOM 729 N N . GLN A 1 93 ? 42.327 34.611 -16.588 1.00 28.83 93 GLN A N 1
ATOM 730 C CA . GLN A 1 93 ? 42.757 35.673 -17.549 1.00 28.83 93 GLN A CA 1
ATOM 731 C C . GLN A 1 93 ? 42.359 35.389 -19.022 1.00 28.83 93 GLN A C 1
ATOM 733 O O . GLN A 1 93 ? 42.717 34.348 -19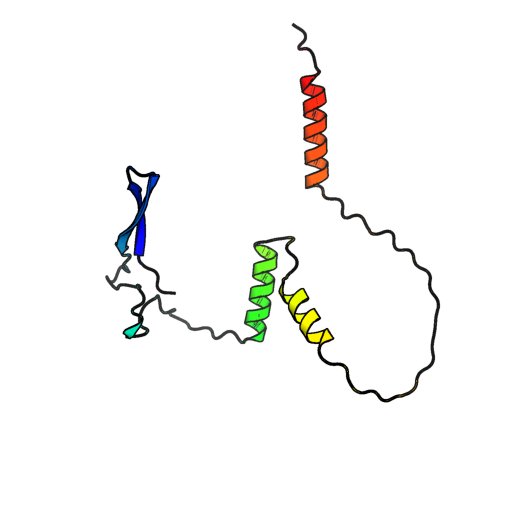.548 1.00 28.83 93 GLN A O 1
ATOM 738 N N . ASN A 1 94 ? 41.631 36.233 -19.772 1.00 27.22 94 ASN A N 1
ATOM 739 C CA . ASN A 1 94 ? 41.893 37.653 -20.056 1.00 27.22 94 ASN A CA 1
ATOM 740 C C . ASN A 1 94 ? 40.742 38.341 -20.858 1.00 27.22 94 ASN A C 1
ATOM 742 O O . ASN A 1 94 ? 39.916 37.661 -21.458 1.00 27.22 94 ASN A O 1
ATOM 746 N N . ASP A 1 95 ? 40.812 39.681 -20.921 1.00 28.31 95 ASP A N 1
ATOM 747 C CA . ASP A 1 95 ? 40.324 40.631 -21.951 1.00 28.31 95 ASP A CA 1
ATOM 748 C C . ASP A 1 95 ? 38.818 40.921 -22.144 1.00 28.31 95 ASP A C 1
ATOM 750 O O . ASP A 1 95 ? 38.023 40.074 -22.538 1.00 28.31 95 ASP A O 1
ATOM 754 N N . GLY A 1 96 ? 38.447 42.204 -21.990 1.00 26.62 96 GLY A N 1
ATOM 755 C CA . GLY A 1 96 ? 37.208 42.757 -22.556 1.00 26.62 96 GLY A CA 1
ATOM 756 C C . GLY A 1 96 ? 36.543 43.861 -21.733 1.00 26.62 96 GLY A C 1
ATOM 757 O O . GLY A 1 96 ? 35.772 43.602 -20.818 1.00 26.62 96 GLY A O 1
ATOM 758 N N . VAL A 1 97 ? 36.822 45.110 -22.098 1.00 33.00 97 VAL A N 1
ATOM 759 C CA . VAL A 1 97 ? 36.194 46.349 -21.612 1.00 33.00 97 VAL A CA 1
ATOM 760 C C . VAL A 1 97 ? 34.676 46.346 -21.853 1.00 33.00 97 VAL A C 1
ATOM 762 O O . VAL A 1 97 ? 34.280 46.079 -22.978 1.00 33.00 97 VAL A O 1
ATOM 765 N N . PHE A 1 98 ? 33.859 46.715 -20.848 1.00 25.86 98 PHE A N 1
ATOM 766 C CA . PHE A 1 98 ? 32.741 47.690 -20.928 1.00 25.86 98 PHE A CA 1
ATOM 767 C C . PHE A 1 98 ? 31.932 47.725 -19.608 1.00 25.86 98 PHE A C 1
ATOM 769 O O . PHE A 1 98 ? 31.440 46.702 -19.139 1.00 25.86 98 PHE A O 1
ATOM 776 N N . ARG A 1 99 ? 31.768 48.913 -19.004 1.00 38.12 99 ARG A N 1
ATOM 777 C CA . ARG A 1 99 ? 30.781 49.197 -17.939 1.00 38.12 99 ARG A CA 1
ATOM 778 C C . ARG A 1 99 ? 29.672 50.073 -18.533 1.00 38.12 99 ARG A C 1
ATOM 780 O O . ARG A 1 99 ? 30.002 51.065 -19.178 1.00 38.12 99 ARG A O 1
ATOM 787 N N . PRO A 1 100 ? 28.400 49.794 -18.211 1.00 38.00 100 PRO A N 1
ATOM 788 C CA . PRO A 1 100 ? 27.522 50.846 -17.685 1.00 38.00 100 PRO A CA 1
ATOM 789 C C . PRO A 1 100 ? 26.784 50.344 -16.432 1.00 38.00 100 PRO A C 1
ATOM 791 O O . PRO A 1 100 ? 26.215 49.260 -16.409 1.00 38.00 100 PRO A O 1
ATOM 794 N N . THR A 1 101 ? 27.037 50.963 -15.280 1.00 30.03 101 THR A N 1
ATOM 795 C CA . THR A 1 101 ? 26.178 51.965 -14.613 1.00 30.03 101 THR A CA 1
ATOM 796 C C . THR A 1 101 ? 24.850 51.423 -14.095 1.00 30.03 101 THR A C 1
ATOM 798 O O . THR A 1 101 ? 23.939 51.085 -14.840 1.00 30.03 101 THR A O 1
ATOM 801 N N . ALA A 1 102 ? 24.767 5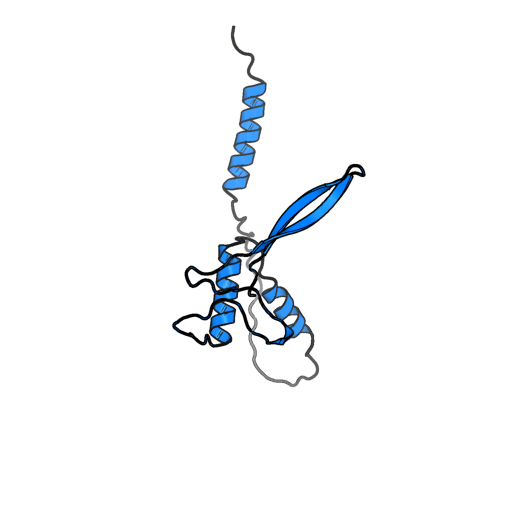1.421 -12.765 1.00 44.03 102 ALA A N 1
ATOM 802 C CA . ALA A 1 102 ? 23.571 51.219 -11.976 1.00 44.03 102 ALA A CA 1
ATOM 803 C C . ALA A 1 102 ? 22.503 52.270 -12.293 1.00 44.03 102 ALA A C 1
ATOM 805 O O . ALA A 1 102 ? 22.805 53.461 -12.257 1.00 44.03 102 ALA A O 1
ATOM 806 N N . GLN A 1 103 ? 21.272 51.812 -12.509 1.00 43.94 103 GLN A N 1
ATOM 807 C CA . GLN A 1 103 ? 20.030 52.349 -11.945 1.00 43.94 103 GLN A CA 1
ATOM 808 C C . GLN A 1 103 ? 18.863 51.575 -12.558 1.00 43.94 103 GLN A C 1
ATOM 810 O O . GLN A 1 103 ? 18.581 51.736 -13.731 1.00 43.94 103 GLN A O 1
ATOM 815 N N . ASP A 1 104 ? 18.210 50.734 -11.756 1.00 36.47 104 ASP A N 1
ATOM 816 C CA . ASP A 1 104 ? 16.771 50.486 -11.865 1.00 36.47 104 ASP A CA 1
ATOM 817 C C . ASP A 1 104 ? 16.299 49.800 -10.581 1.00 36.47 104 ASP A C 1
ATOM 819 O O . ASP A 1 104 ? 16.418 48.589 -10.386 1.00 36.47 104 ASP A O 1
ATOM 823 N N . LYS A 1 105 ? 15.780 50.614 -9.656 1.00 47.00 105 LYS A N 1
ATOM 824 C CA . LYS A 1 105 ? 15.002 50.142 -8.509 1.00 47.00 105 LYS A CA 1
ATOM 825 C C . LYS A 1 105 ? 13.702 49.540 -9.046 1.00 47.00 105 LYS A C 1
ATOM 827 O O . LYS A 1 105 ? 12.686 50.229 -9.129 1.00 47.00 105 LYS A O 1
ATOM 832 N N . LYS A 1 106 ? 13.712 48.255 -9.399 1.00 38.59 106 LYS A N 1
ATOM 833 C CA . LYS A 1 106 ? 12.471 47.496 -9.562 1.00 38.59 106 LYS A CA 1
ATOM 834 C C . LYS A 1 106 ? 11.865 47.302 -8.177 1.00 38.59 106 LYS A C 1
ATOM 836 O O . LYS A 1 106 ? 12.365 46.520 -7.378 1.00 38.59 106 LYS A O 1
ATOM 841 N N . LYS A 1 107 ? 10.800 48.062 -7.897 1.00 44.69 107 LYS A N 1
ATOM 842 C CA . LYS A 1 107 ? 9.806 47.701 -6.884 1.00 44.69 107 LYS A CA 1
ATOM 843 C C . LYS A 1 107 ? 9.460 46.234 -7.117 1.00 44.69 107 LYS A C 1
ATOM 845 O O . LYS A 1 107 ? 9.046 45.891 -8.225 1.00 44.69 107 LYS A O 1
ATOM 850 N N . GLU A 1 108 ? 9.680 45.398 -6.111 1.00 44.69 108 GLU A N 1
ATOM 851 C CA . GLU A 1 108 ? 9.186 44.027 -6.103 1.00 44.69 108 GLU A CA 1
ATOM 852 C C . GLU A 1 108 ? 7.698 44.093 -6.440 1.00 44.69 108 GLU A C 1
ATOM 854 O O . GLU A 1 108 ? 6.917 44.760 -5.756 1.00 44.69 108 GLU A O 1
ATOM 859 N N . ALA A 1 109 ? 7.327 43.508 -7.577 1.00 55.91 109 ALA A N 1
ATOM 860 C CA . ALA A 1 109 ? 5.937 43.344 -7.941 1.00 55.91 109 ALA A CA 1
ATOM 861 C C . ALA A 1 109 ? 5.349 42.398 -6.899 1.00 55.91 109 ALA A C 1
ATOM 863 O O . ALA A 1 109 ? 5.526 41.186 -6.976 1.00 55.91 109 ALA A O 1
ATOM 864 N N . GLN A 1 110 ? 4.747 42.988 -5.872 1.00 61.41 110 GLN A N 1
ATOM 865 C CA . GLN A 1 110 ? 4.079 42.287 -4.797 1.00 61.41 110 GLN A CA 1
ATOM 866 C C . GLN A 1 110 ? 2.992 41.434 -5.449 1.00 61.41 110 GLN A C 1
ATOM 868 O O . GLN A 1 110 ? 2.004 41.965 -5.960 1.00 61.41 110 GLN A O 1
ATOM 873 N N . ILE A 1 111 ? 3.252 40.130 -5.541 1.00 61.41 111 ILE A N 1
ATOM 874 C CA . ILE A 1 111 ? 2.320 39.154 -6.096 1.00 61.41 111 ILE A CA 1
ATOM 875 C C . ILE A 1 111 ? 1.056 39.276 -5.248 1.00 61.41 111 ILE A C 1
ATOM 877 O O . ILE A 1 111 ? 1.094 39.033 -4.043 1.00 61.41 111 ILE A O 1
ATOM 881 N N . ARG A 1 112 ? -0.032 39.757 -5.854 1.00 69.00 112 ARG A N 1
ATOM 882 C CA . ARG A 1 112 ? -1.321 39.865 -5.173 1.00 69.00 112 ARG A CA 1
ATOM 883 C C . ARG A 1 112 ? -1.877 38.457 -5.041 1.00 69.00 112 ARG A C 1
ATOM 885 O O . ARG A 1 112 ? -2.099 37.790 -6.047 1.00 69.00 112 ARG A O 1
ATOM 892 N N . ASP A 1 113 ? -2.009 38.000 -3.804 1.00 82.62 113 ASP A N 1
ATOM 893 C CA . ASP A 1 113 ? -2.622 36.720 -3.492 1.00 82.62 113 ASP A CA 1
ATOM 894 C C . ASP A 1 113 ? -4.125 36.941 -3.308 1.00 82.62 113 ASP A C 1
ATOM 896 O O . ASP A 1 113 ? -4.596 37.343 -2.241 1.00 82.62 113 ASP A O 1
ATOM 900 N N . ASP A 1 114 ? -4.873 36.678 -4.380 1.00 85.81 114 ASP A N 1
ATOM 901 C CA . ASP A 1 114 ? -6.327 36.832 -4.414 1.00 85.81 114 ASP A CA 1
ATOM 902 C C . ASP A 1 114 ? -7.028 35.975 -3.340 1.00 85.81 114 ASP A C 1
ATOM 904 O O . ASP A 1 114 ? -8.126 36.310 -2.887 1.00 85.81 114 ASP A O 1
ATOM 908 N N . VAL A 1 115 ? -6.413 34.865 -2.910 1.00 87.69 115 VAL A N 1
ATOM 909 C CA . VAL A 1 115 ? -6.970 33.985 -1.871 1.00 87.69 115 VAL A CA 1
ATOM 910 C C . VAL A 1 115 ? -6.811 34.626 -0.496 1.00 87.69 115 VAL A C 1
ATOM 912 O O . VAL A 1 115 ? -7.753 34.609 0.305 1.00 87.69 115 VAL A O 1
ATOM 915 N N . LEU A 1 116 ? -5.645 35.217 -0.233 1.00 85.06 116 LEU A N 1
ATOM 916 C CA . LEU A 1 116 ? -5.360 35.905 1.022 1.00 85.06 116 LEU A CA 1
ATOM 917 C C . LEU A 1 116 ? -6.246 37.143 1.193 1.00 85.06 116 LEU A C 1
ATOM 919 O O . LEU A 1 116 ? -6.850 37.319 2.254 1.00 85.06 116 LEU A O 1
ATOM 923 N N . ASP A 1 117 ? -6.389 37.952 0.144 1.00 90.69 117 ASP A N 1
ATOM 924 C CA . ASP A 1 117 ? -7.209 39.166 0.184 1.00 90.69 117 ASP A CA 1
ATOM 925 C C . ASP A 1 117 ? -8.679 38.833 0.479 1.00 90.69 117 ASP A C 1
ATOM 927 O O . ASP A 1 117 ? -9.299 39.421 1.372 1.00 90.69 117 ASP A O 1
ATOM 931 N N . ARG A 1 118 ? -9.217 37.795 -0.171 1.00 90.69 118 ARG A N 1
ATOM 932 C CA . ARG A 1 118 ? -10.601 37.345 0.038 1.00 90.69 118 ARG A CA 1
ATOM 933 C C . ARG A 1 118 ? -10.830 36.765 1.436 1.00 90.69 118 ARG A C 1
ATOM 935 O O . ARG A 1 118 ? -11.893 36.966 2.027 1.00 90.69 118 ARG A O 1
ATOM 942 N N . ALA A 1 119 ? -9.843 36.061 1.992 1.00 91.50 119 ALA A N 1
ATOM 943 C CA . ALA A 1 119 ? -9.910 35.559 3.363 1.00 91.50 119 ALA A CA 1
ATOM 944 C C . ALA A 1 119 ? -9.946 36.712 4.382 1.00 91.50 119 ALA A C 1
ATOM 946 O O . ALA A 1 119 ? -10.735 36.681 5.331 1.00 91.50 119 ALA A O 1
ATOM 947 N N . VAL A 1 120 ? -9.143 37.756 4.157 1.00 93.44 120 VAL A N 1
ATOM 948 C CA . VAL A 1 120 ? -9.126 38.963 4.995 1.00 93.44 120 VAL A CA 1
ATOM 949 C C . VAL A 1 120 ? -10.452 39.724 4.899 1.00 93.44 120 VAL A C 1
ATOM 951 O O . VAL A 1 120 ? -10.971 40.174 5.924 1.00 93.44 120 VAL A O 1
ATOM 954 N N . GLU A 1 121 ? -11.034 39.842 3.706 1.00 92.19 121 GLU A N 1
ATOM 955 C CA . GLU A 1 121 ? -12.358 40.446 3.517 1.00 92.19 121 GLU A CA 1
ATOM 956 C C . GLU A 1 121 ? -13.453 39.702 4.289 1.00 92.19 121 GLU A C 1
ATOM 958 O O . GLU A 1 121 ? -14.244 40.336 4.989 1.00 92.19 121 GLU A O 1
ATOM 963 N N . LEU A 1 122 ? -13.475 38.366 4.231 1.00 91.12 122 LEU A N 1
ATOM 964 C CA . LEU A 1 122 ? -14.458 37.552 4.954 1.00 91.12 122 LEU A CA 1
ATOM 965 C C . LEU A 1 122 ? -14.327 37.682 6.477 1.00 91.12 122 LEU A C 1
ATOM 967 O O . LEU A 1 122 ? -15.340 37.734 7.178 1.00 91.12 122 LEU A O 1
ATOM 971 N N . LEU A 1 123 ? -13.100 37.768 7.000 1.00 89.44 123 LEU A N 1
ATOM 972 C CA . LEU A 1 123 ? -12.862 37.984 8.430 1.00 89.44 123 LEU A CA 1
ATOM 973 C C . LEU A 1 123 ? -13.373 39.355 8.885 1.00 89.44 123 LEU A C 1
ATOM 975 O O . LEU A 1 123 ? -14.106 39.434 9.871 1.00 89.44 123 LEU A O 1
ATOM 979 N N . LYS A 1 124 ? -13.070 40.413 8.125 1.00 91.25 124 LYS A N 1
ATOM 980 C CA . LYS A 1 124 ? -13.583 41.766 8.396 1.00 91.25 124 LYS A CA 1
ATOM 981 C C . LYS A 1 124 ? -15.109 41.818 8.303 1.00 91.25 124 LYS A C 1
ATOM 983 O O . LYS A 1 124 ? -15.763 42.390 9.171 1.00 91.25 124 LYS A O 1
ATOM 988 N N . ALA A 1 125 ? -15.693 41.180 7.287 1.00 89.94 125 ALA A N 1
ATOM 989 C CA . ALA A 1 125 ? -17.142 41.106 7.122 1.00 89.94 125 ALA A CA 1
ATOM 990 C C . ALA A 1 125 ? -17.812 40.385 8.301 1.00 89.94 125 ALA A C 1
ATOM 992 O O . ALA A 1 125 ? -18.859 40.826 8.773 1.00 89.94 125 ALA A O 1
ATOM 993 N N . ARG A 1 126 ? -17.195 39.315 8.822 1.00 86.00 126 ARG A N 1
ATOM 994 C CA . ARG A 1 126 ? -17.685 38.595 10.004 1.00 86.00 126 ARG A CA 1
ATOM 995 C C . ARG A 1 126 ? -17.684 39.468 11.258 1.00 86.00 126 ARG A C 1
ATOM 997 O O . ARG A 1 126 ? -18.643 39.398 12.019 1.00 86.00 126 ARG A O 1
ATOM 1004 N N . GLU A 1 127 ? -16.650 40.275 11.482 1.00 85.06 127 GLU A N 1
ATOM 1005 C CA . GLU A 1 127 ? -16.614 41.210 12.618 1.00 85.06 127 GLU A CA 1
ATOM 1006 C C . GLU A 1 127 ? -17.728 42.256 12.523 1.00 85.06 127 GLU A C 1
ATOM 1008 O O . GLU A 1 127 ? -18.430 42.514 13.501 1.00 85.06 127 GLU A O 1
ATOM 1013 N N . VAL A 1 128 ? -17.951 42.810 11.328 1.00 84.12 128 VAL A N 1
ATOM 1014 C CA . VAL A 1 128 ? -19.028 43.782 11.091 1.00 84.12 128 VAL A CA 1
ATOM 1015 C C . VAL A 1 128 ? -20.405 43.140 11.287 1.00 84.12 128 VAL A C 1
ATOM 1017 O O . VAL A 1 128 ? -21.247 43.702 11.984 1.00 84.12 128 VAL A O 1
ATOM 1020 N N . LEU A 1 129 ? -20.625 41.944 10.732 1.00 78.50 129 LEU A N 1
ATOM 1021 C CA . LEU A 1 129 ? -21.874 41.192 10.886 1.00 78.50 129 LEU A CA 1
ATOM 1022 C C . LEU A 1 129 ? -22.125 40.750 12.331 1.00 78.50 129 LEU A C 1
ATOM 1024 O O . LEU A 1 129 ? -23.267 40.772 12.776 1.00 78.50 129 LEU A O 1
ATOM 1028 N N . GLY A 1 130 ? -21.079 40.397 13.079 1.00 77.31 130 GLY A N 1
ATOM 1029 C CA . GLY A 1 130 ? -21.185 40.063 14.501 1.00 77.31 130 GLY A CA 1
ATOM 1030 C C . GLY A 1 130 ? -21.556 41.263 15.378 1.00 77.31 130 GLY A C 1
ATOM 1031 O O . GLY A 1 130 ? -22.217 41.095 16.400 1.00 77.31 130 GLY A O 1
ATOM 1032 N N . ASN A 1 131 ? -21.181 42.472 14.957 1.00 76.81 131 ASN A N 1
ATOM 1033 C CA . ASN A 1 131 ? -21.479 43.713 15.671 1.00 76.81 131 ASN A CA 1
ATOM 1034 C C . ASN A 1 131 ? -22.828 44.340 15.271 1.00 76.81 131 ASN A C 1
ATOM 1036 O O . ASN A 1 131 ? -23.262 45.316 15.891 1.00 76.81 131 ASN A O 1
ATOM 1040 N N . LEU A 1 132 ? -23.518 43.788 14.267 1.00 72.12 132 LEU A N 1
ATOM 1041 C CA . LEU A 1 132 ? -24.866 44.210 13.903 1.00 72.12 132 LEU A CA 1
ATOM 1042 C C . LEU A 1 132 ? -25.872 43.637 14.909 1.00 72.12 132 LEU A C 1
ATOM 1044 O O . LEU A 1 132 ? -26.200 42.452 14.896 1.00 72.12 132 LEU A O 1
ATOM 1048 N N . LYS A 1 133 ? -26.395 44.499 15.790 1.00 69.19 133 LYS A N 1
ATOM 1049 C CA . LYS A 1 133 ? -27.556 44.161 16.624 1.00 69.19 133 LYS A CA 1
ATOM 1050 C C . LYS A 1 133 ? -28.725 43.828 15.700 1.00 69.19 133 LYS A C 1
ATOM 1052 O O . LYS A 1 133 ? -29.141 44.670 14.908 1.00 69.19 133 LYS A O 1
ATOM 1057 N N . THR A 1 134 ? -29.267 42.621 15.823 1.00 65.50 134 THR A N 1
ATOM 1058 C CA . THR A 1 134 ? -30.503 42.232 15.141 1.00 65.50 134 THR A CA 1
ATOM 1059 C C . THR A 1 134 ? -31.614 43.184 15.578 1.00 65.50 134 THR A C 1
ATOM 1061 O O . THR A 1 134 ? -31.993 43.184 16.753 1.00 65.50 134 THR A O 1
ATOM 1064 N N . ALA A 1 135 ? -32.099 44.024 14.661 1.00 62.06 135 ALA A N 1
ATOM 1065 C CA . ALA A 1 135 ? -33.318 44.787 14.884 1.00 62.06 135 ALA A CA 1
ATOM 1066 C C . ALA A 1 135 ? -34.453 43.777 15.099 1.00 62.06 135 ALA A C 1
ATOM 1068 O O . ALA A 1 135 ? -34.664 42.895 14.267 1.00 62.06 135 ALA A O 1
ATOM 1069 N N . LYS A 1 136 ? -35.063 43.846 16.280 1.00 48.59 136 LYS A N 1
ATOM 1070 C CA . LYS A 1 136 ? -36.136 42.962 16.728 1.00 48.59 136 LYS A CA 1
ATOM 1071 C C . LYS A 1 136 ? -37.468 43.405 16.142 1.00 48.59 136 LYS A C 1
ATOM 1073 O O . LYS A 1 136 ? -37.653 44.637 16.036 1.00 48.59 136 LYS A O 1
#

Radius of gyration: 29.51 Å; chains: 1; bounding box: 80×68×50 Å

Foldseek 3Di:
DQDFWDWDWDADPVRDTDTDGDDGDADPVRHRQHQDPVVRDHHDDDPDDDDDPPVVVVVVVVVVCCVPPPPPDPVVVVVVVVVVPPDDDDDDDDDDDDDDDDDDPPDPPPPDDPVVVVVVVVVVVVVVVVPDDPDD

Sequence (136 aa):
FGKASVQSMIPLSDKSALRLTIARYYTPSGRSIHRDEKKNTGGITPDIEIKVPLEVERKLLQQAEEFYYPGKEPKAAEEAEKKRLGEKTSVPQNDGVFRPTAQDKKKEAQIRDDVLDRAVELLKAREVLGNLKTAK

pLDDT: mean 73.79, std 21.88, range [25.86, 96.94]